Protein AF-A0A257NJB8-F1 (afdb_monomer)

pLDDT: mean 90.09, std 8.08, range [57.34, 98.31]

Solvent-accessible surface area (backbone atoms only — not comparable to full-atom values): 7067 Å² total; per-residue (Å²): 112,50,80,49,77,42,42,21,49,35,38,41,71,54,95,94,37,72,46,70,40,70,57,72,61,91,73,82,69,100,57,71,52,54,29,13,45,36,35,38,36,36,39,39,70,90,52,44,80,39,83,43,80,50,77,47,72,47,58,47,99,85,69,46,74,44,70,39,88,47,99,92,42,78,44,61,59,71,49,74,50,74,51,63,50,70,82,67,86,96,58,69,90,82,60,62,47,75,49,66,46,47,45,69,43,66,57,56,91,67,58,90,92,107

Sequence (114 aa):
MNVTMLLADSAQVADGKLYILGGGWSVCGPQPTPTAVAIKVSVDVHEFDLDHHWELFLEDADGNLVHFDTPEGPQSLEIRGDFTAVQPQGVPAGTSVDVPLAINLGPVPLPPGG

Radius of gyration: 16.62 Å; Cα contacts (8 Å, |Δi|>4): 213; chains: 1; bounding box: 46×30×43 Å

Secondary structure (DSSP, 8-state):
-EEEEEEESEEEEETTEEEEES-------SS---EEEEEEEEE-TTSTT-EEEEEEE-B-TTSPBPEEEETTEEEE-EEEEEEE--PPTTSPTT--EEEEEEEEE----PPTT-

Mean predicted aligned error: 4.82 Å

Nearest PDB structures (foldseek):
  7xqs-assembly1_B  TM=2.295E-01  e=5.222E+00  Felis catus
  3he7-assembly1_B  TM=2.358E-01  e=9.398E+00  Mus musculus
  5t89-assembly1_Y  TM=2.014E-01  e=9.398E+00  Homo sapiens

Foldseek 3Di:
DDKDKWKALFWDDDPNDIDGHRIDDPDDDQFQGKIKIKMKDWAWPVQAPPKDKDKDFDADPVRHFDWDQDPVGTDGDMDIDIDHHHDDPPDDPGHTGIDIDMGIDGRDPDHPPD

Structure (mmCIF, N/CA/C/O backbone):
data_AF-A0A257NJB8-F1
#
_entry.id   AF-A0A257NJB8-F1
#
loop_
_atom_site.group_PDB
_atom_site.id
_atom_site.type_symbol
_atom_site.label_atom_id
_atom_site.label_alt_id
_atom_site.label_comp_id
_atom_site.label_asym_id
_atom_site.label_entity_id
_atom_site.label_seq_id
_atom_site.pdbx_PDB_ins_code
_atom_site.Cartn_x
_atom_site.Cartn_y
_atom_site.Cartn_z
_atom_site.occupancy
_atom_site.B_iso_or_equiv
_atom_site.auth_seq_id
_atom_site.auth_comp_id
_atom_site.auth_asym_id
_atom_site.auth_atom_id
_atom_site.pdbx_PDB_model_num
ATOM 1 N N . MET A 1 1 ? -5.066 -10.300 11.731 1.00 88.81 1 MET A N 1
ATOM 2 C CA . MET A 1 1 ? -4.604 -9.404 10.650 1.00 88.81 1 MET A CA 1
ATOM 3 C C . MET A 1 1 ? -4.917 -9.961 9.270 1.00 88.81 1 MET A C 1
ATOM 5 O O . MET A 1 1 ? -4.721 -11.148 9.019 1.00 88.81 1 MET A O 1
ATOM 9 N N . ASN A 1 2 ? -5.349 -9.101 8.350 1.00 94.81 2 ASN A N 1
ATOM 10 C CA . ASN A 1 2 ? -5.455 -9.409 6.923 1.00 94.81 2 ASN A CA 1
ATOM 11 C C . ASN A 1 2 ? -4.846 -8.271 6.096 1.00 94.81 2 ASN A C 1
ATOM 13 O O . ASN A 1 2 ? -5.070 -7.105 6.407 1.00 94.81 2 ASN A O 1
ATOM 17 N N . VAL A 1 3 ? -4.104 -8.603 5.039 1.00 96.25 3 VAL A N 1
ATOM 18 C CA . VAL A 1 3 ? -3.479 -7.614 4.156 1.00 96.25 3 VAL A CA 1
ATOM 19 C C . VAL A 1 3 ? -4.077 -7.734 2.760 1.00 96.25 3 VAL A C 1
ATOM 21 O O . VAL A 1 3 ? -4.125 -8.818 2.183 1.00 96.25 3 VAL A O 1
ATOM 24 N N . THR A 1 4 ? -4.525 -6.608 2.211 1.00 96.69 4 THR A N 1
ATOM 25 C CA . THR A 1 4 ? -4.899 -6.475 0.800 1.00 96.69 4 THR A CA 1
ATOM 26 C C . THR A 1 4 ? -3.929 -5.518 0.126 1.00 96.69 4 THR A C 1
ATOM 28 O O . THR A 1 4 ? -3.703 -4.417 0.625 1.00 96.69 4 THR A O 1
ATOM 31 N N . MET A 1 5 ? -3.378 -5.923 -1.015 1.00 96.19 5 MET A N 1
ATOM 32 C CA . MET A 1 5 ? -2.432 -5.128 -1.795 1.00 96.19 5 MET A CA 1
ATOM 33 C C . MET A 1 5 ? -2.926 -4.961 -3.225 1.00 96.19 5 MET A C 1
ATOM 35 O O . MET A 1 5 ? -3.555 -5.862 -3.781 1.00 96.19 5 MET A O 1
ATOM 39 N N . LEU A 1 6 ? -2.620 -3.813 -3.823 1.00 96.56 6 LEU A N 1
ATOM 40 C CA . LEU A 1 6 ? -2.934 -3.520 -5.213 1.00 96.56 6 LEU A CA 1
ATOM 41 C C . LEU A 1 6 ? -1.819 -2.687 -5.845 1.00 96.56 6 LEU A C 1
ATOM 43 O O . LEU A 1 6 ? -1.381 -1.689 -5.271 1.00 96.56 6 LEU A O 1
ATOM 47 N N . LEU A 1 7 ? -1.403 -3.078 -7.047 1.00 95.25 7 LEU A N 1
ATOM 48 C CA . LEU A 1 7 ? -0.539 -2.258 -7.890 1.00 95.25 7 LEU A CA 1
ATOM 49 C C . LEU A 1 7 ? -1.329 -1.090 -8.482 1.00 95.25 7 LEU A C 1
ATOM 51 O O . LEU A 1 7 ? -2.490 -1.243 -8.866 1.00 95.25 7 LEU A O 1
ATOM 55 N N . ALA A 1 8 ? -0.700 0.075 -8.545 1.00 95.69 8 ALA A N 1
ATOM 56 C CA . ALA A 1 8 ? -1.288 1.300 -9.065 1.00 95.69 8 ALA A CA 1
ATOM 57 C C . ALA A 1 8 ? -0.235 2.167 -9.757 1.00 95.69 8 ALA A C 1
ATOM 59 O O . ALA A 1 8 ? 0.965 1.933 -9.617 1.00 95.69 8 ALA A O 1
ATOM 60 N N . ASP A 1 9 ? -0.675 3.172 -10.506 1.00 93.31 9 ASP A N 1
ATOM 61 C CA . ASP A 1 9 ? 0.231 4.180 -11.067 1.00 93.31 9 ASP A CA 1
ATOM 62 C C . ASP A 1 9 ? 0.708 5.139 -9.965 1.00 93.31 9 ASP A C 1
ATOM 64 O O . ASP A 1 9 ? 1.854 5.583 -9.953 1.00 93.31 9 ASP A O 1
ATOM 68 N N . SER A 1 10 ? -0.175 5.444 -9.008 1.00 96.06 10 SER A N 1
ATOM 69 C CA . SER A 1 10 ? 0.140 6.203 -7.798 1.00 96.06 10 SER A CA 1
ATOM 70 C C . SER A 1 10 ? -0.858 5.893 -6.680 1.00 96.06 10 SER A C 1
ATOM 72 O O . SER A 1 10 ? -2.009 5.523 -6.933 1.00 96.06 10 SER A O 1
ATOM 74 N N . ALA A 1 11 ? -0.434 6.063 -5.429 1.00 98.12 11 ALA A N 1
ATOM 75 C CA . ALA A 1 11 ? -1.300 5.944 -4.263 1.00 98.12 11 ALA A CA 1
ATOM 76 C C . ALA A 1 11 ? -1.042 7.079 -3.269 1.00 98.12 11 ALA A C 1
ATOM 78 O O . ALA A 1 11 ? 0.075 7.583 -3.152 1.00 98.12 11 ALA A O 1
ATOM 79 N N . GLN A 1 12 ? -2.061 7.468 -2.511 1.00 98.31 12 GLN A N 1
ATOM 80 C CA . GLN A 1 12 ? -1.935 8.499 -1.486 1.00 98.31 12 GLN A CA 1
ATOM 81 C C . GLN A 1 12 ? -2.808 8.170 -0.282 1.00 98.31 12 GLN A C 1
ATOM 83 O O . GLN A 1 12 ? -3.976 7.823 -0.434 1.00 98.31 12 GLN A O 1
ATOM 88 N N . VAL A 1 13 ? -2.263 8.347 0.921 1.00 97.94 13 VAL A N 1
ATOM 89 C CA . VAL A 1 13 ? -3.063 8.378 2.148 1.00 97.94 13 VAL A CA 1
ATOM 90 C C . VAL A 1 13 ? -3.342 9.829 2.515 1.00 97.94 13 VAL A C 1
ATOM 92 O O . VAL A 1 13 ? -2.414 10.613 2.706 1.00 97.94 13 VAL A O 1
ATOM 95 N N . ALA A 1 14 ? -4.619 10.189 2.605 1.00 96.62 14 ALA A N 1
ATOM 96 C CA . ALA A 1 14 ? -5.064 11.498 3.076 1.00 96.62 14 ALA A CA 1
ATOM 97 C C . ALA A 1 14 ? -6.396 11.354 3.818 1.00 96.62 14 ALA A C 1
ATOM 99 O O . ALA A 1 14 ? -7.275 10.611 3.381 1.00 96.62 14 ALA A O 1
ATOM 100 N N . ASP A 1 15 ? -6.534 12.039 4.956 1.00 91.25 15 ASP A N 1
ATOM 101 C CA . ASP A 1 15 ? -7.740 12.021 5.798 1.00 91.25 15 ASP A CA 1
ATOM 102 C C . ASP A 1 15 ? -8.240 10.604 6.146 1.00 91.25 15 ASP A C 1
ATOM 104 O O . ASP A 1 15 ? -9.436 10.314 6.110 1.00 91.25 15 ASP A O 1
ATOM 108 N N . GLY A 1 16 ? -7.306 9.688 6.429 1.00 86.00 16 GLY A N 1
ATOM 109 C CA . GLY A 1 16 ? -7.612 8.292 6.762 1.00 86.00 16 GLY A CA 1
ATOM 110 C C . GLY A 1 16 ? -8.118 7.446 5.588 1.00 86.00 16 GLY A C 1
ATOM 111 O O . GLY A 1 16 ? -8.578 6.327 5.799 1.00 86.00 16 GLY A O 1
ATOM 112 N N . LYS A 1 17 ? -8.046 7.951 4.351 1.00 94.31 17 LYS A N 1
ATOM 113 C CA . LYS A 1 17 ? -8.448 7.230 3.137 1.00 94.31 17 LYS A CA 1
ATOM 114 C C . LYS A 1 17 ? -7.244 6.905 2.270 1.00 94.31 17 LYS A C 1
ATOM 116 O O . LYS A 1 17 ? -6.345 7.728 2.113 1.00 94.31 17 LYS A O 1
ATOM 121 N N . LEU A 1 18 ? -7.283 5.723 1.661 1.00 97.75 18 LEU A N 1
ATOM 122 C CA . LEU A 1 18 ? -6.344 5.306 0.629 1.00 97.75 18 LEU A CA 1
ATOM 123 C C . LEU A 1 18 ? -6.907 5.668 -0.748 1.00 97.75 18 LEU A C 1
ATOM 125 O O . LEU A 1 18 ? -7.853 5.044 -1.228 1.00 97.75 18 LEU A O 1
ATOM 129 N N . TYR A 1 19 ? -6.332 6.688 -1.373 1.00 98.06 19 TYR A N 1
ATOM 130 C CA . TYR A 1 19 ? -6.583 7.049 -2.762 1.00 98.06 19 TYR A CA 1
ATOM 131 C C . TYR A 1 19 ? -5.677 6.211 -3.661 1.00 98.06 19 TYR A C 1
ATOM 133 O O . TYR A 1 19 ? -4.466 6.165 -3.454 1.00 98.06 19 TYR A O 1
ATOM 141 N N . ILE A 1 20 ? -6.271 5.560 -4.660 1.00 97.88 20 ILE A N 1
ATOM 142 C CA . ILE A 1 20 ? -5.575 4.690 -5.610 1.00 97.88 20 ILE A CA 1
ATOM 143 C C . ILE A 1 20 ? -5.835 5.229 -7.014 1.00 97.88 20 ILE A C 1
ATOM 145 O O . ILE A 1 20 ? -6.986 5.295 -7.451 1.00 97.88 20 ILE A O 1
ATOM 149 N N . LEU A 1 21 ? -4.777 5.628 -7.714 1.00 96.56 21 LEU A N 1
ATOM 150 C CA . LEU A 1 21 ? -4.837 6.202 -9.054 1.00 96.56 21 LEU A CA 1
ATOM 151 C C . LEU A 1 21 ? -4.262 5.194 -10.050 1.00 96.56 21 LEU A C 1
ATOM 153 O O . LEU A 1 21 ? -3.131 4.745 -9.888 1.00 96.56 21 LEU A O 1
ATOM 157 N N . GLY A 1 22 ? -5.055 4.816 -11.056 1.00 94.31 22 GLY A N 1
ATOM 158 C CA . GLY A 1 22 ? -4.642 3.802 -12.035 1.00 94.31 22 GLY A CA 1
ATOM 159 C C . GLY A 1 22 ? -4.427 2.414 -11.418 1.00 94.31 22 GLY A C 1
ATOM 160 O O . GLY A 1 22 ? -3.500 1.710 -11.787 1.00 94.31 22 GLY A O 1
ATOM 161 N N . GLY A 1 23 ? -5.232 2.035 -10.421 1.00 94.31 23 GLY A N 1
ATOM 162 C CA . GLY A 1 23 ? -5.092 0.755 -9.721 1.00 94.31 23 GLY A CA 1
ATOM 163 C C . GLY A 1 23 ? -5.507 -0.466 -10.547 1.00 94.31 23 GLY A C 1
ATOM 164 O O . GLY A 1 23 ? -6.416 -0.391 -11.373 1.00 94.31 23 GLY A O 1
ATOM 165 N N . GLY A 1 24 ? -4.903 -1.614 -10.243 1.00 91.06 24 GLY A N 1
ATOM 166 C CA . GLY A 1 24 ? -5.319 -2.926 -10.746 1.00 91.06 24 GLY A CA 1
ATOM 167 C C . GLY A 1 24 ? -4.708 -3.335 -12.079 1.00 91.06 24 GLY A C 1
ATOM 168 O O . GLY A 1 24 ? -5.234 -4.234 -12.734 1.00 91.06 24 GLY A O 1
ATOM 169 N N . TRP A 1 25 ? -3.607 -2.707 -12.485 1.00 90.81 25 TRP A N 1
ATOM 170 C CA . TRP A 1 25 ? -2.831 -3.210 -13.609 1.00 90.81 25 TRP A CA 1
ATOM 171 C C . TRP A 1 25 ? -2.034 -4.457 -13.207 1.00 90.81 25 TRP A C 1
ATOM 173 O O . TRP A 1 25 ? -1.642 -4.644 -12.057 1.00 90.81 25 TRP A O 1
ATOM 183 N N . SER A 1 26 ? -1.799 -5.318 -14.193 1.00 85.06 26 SER A N 1
ATOM 184 C CA . SER A 1 26 ? -1.001 -6.544 -14.068 1.00 85.06 26 SER A CA 1
ATOM 185 C C . SER A 1 26 ? 0.066 -6.655 -15.160 1.00 85.06 26 SER A C 1
ATOM 187 O O . SER A 1 26 ? 0.711 -7.688 -15.299 1.00 85.06 26 SER A O 1
ATOM 189 N N . VAL A 1 27 ? 0.199 -5.614 -15.986 1.00 80.69 27 VAL A N 1
ATOM 190 C CA . VAL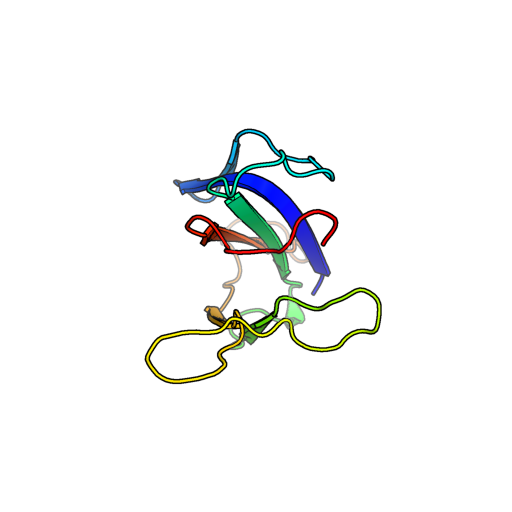 A 1 27 ? 1.143 -5.528 -17.099 1.00 80.69 27 VAL A CA 1
ATOM 191 C C . VAL A 1 27 ? 1.757 -4.135 -17.077 1.00 80.69 27 VAL A C 1
ATOM 193 O O . VAL A 1 27 ? 1.023 -3.147 -17.049 1.00 80.69 27 VAL A O 1
ATOM 196 N N . CYS A 1 28 ? 3.085 -4.054 -17.105 1.00 77.00 28 CYS A N 1
ATOM 197 C CA . CYS A 1 28 ? 3.810 -2.799 -17.253 1.00 77.00 28 CYS A CA 1
ATOM 198 C C . CYS A 1 28 ? 4.118 -2.519 -18.734 1.00 77.00 28 CYS A C 1
ATOM 200 O O . CYS A 1 28 ? 4.243 -3.427 -19.560 1.00 77.00 28 CYS A O 1
ATOM 202 N N . GLY A 1 29 ? 4.202 -1.235 -19.087 1.00 73.00 29 GLY A N 1
ATOM 203 C CA . GLY A 1 29 ? 4.624 -0.817 -20.420 1.00 73.00 29 GLY A CA 1
ATOM 204 C C . GLY A 1 29 ? 6.111 -1.105 -20.675 1.00 73.00 29 GLY A C 1
ATOM 205 O O . GLY A 1 29 ? 6.862 -1.394 -19.750 1.00 73.00 29 GLY A O 1
ATOM 206 N N . PRO A 1 30 ? 6.587 -0.964 -21.925 1.00 72.25 30 PRO A N 1
ATOM 207 C CA . PRO A 1 30 ? 7.975 -1.260 -22.297 1.00 72.25 30 PRO A CA 1
ATOM 208 C C . PRO A 1 30 ? 9.009 -0.283 -21.714 1.00 72.25 30 PRO A C 1
ATOM 210 O O . PRO A 1 30 ? 10.198 -0.422 -21.990 1.00 72.25 30 PRO A O 1
ATOM 213 N N . GLN A 1 31 ? 8.577 0.754 -20.998 1.00 76.19 31 GLN A N 1
ATOM 214 C CA . GLN A 1 31 ? 9.440 1.754 -20.376 1.00 76.19 31 GLN A CA 1
ATOM 215 C C . GLN A 1 31 ? 9.194 1.758 -18.867 1.00 76.19 31 GLN A C 1
ATOM 217 O O . GLN A 1 31 ? 8.031 1.663 -18.471 1.00 76.19 31 GLN A O 1
ATOM 222 N N . PRO A 1 32 ? 10.240 1.923 -18.037 1.00 74.62 32 PRO A N 1
ATOM 223 C CA . PRO A 1 32 ? 10.073 2.106 -16.603 1.00 74.62 32 PRO A CA 1
ATOM 224 C C . PRO A 1 32 ? 9.159 3.301 -16.317 1.00 74.62 32 PRO A C 1
ATOM 226 O O . PRO A 1 32 ? 9.482 4.443 -16.652 1.00 74.62 32 PRO A O 1
ATOM 229 N N . THR A 1 33 ? 8.013 3.040 -15.700 1.00 81.12 33 THR A N 1
ATOM 230 C CA . THR A 1 33 ? 7.087 4.072 -15.230 1.00 81.12 33 THR A CA 1
ATOM 231 C C . THR A 1 33 ? 7.104 4.128 -13.708 1.00 81.12 33 THR A C 1
ATOM 233 O O . THR A 1 33 ? 7.363 3.109 -13.065 1.00 81.12 33 THR A O 1
ATOM 236 N N . PRO A 1 34 ? 6.830 5.297 -13.103 1.00 86.75 34 PRO A N 1
ATOM 237 C CA . PRO A 1 34 ? 6.473 5.357 -11.694 1.00 86.75 34 PRO A CA 1
ATOM 238 C C . PRO A 1 34 ? 5.324 4.393 -11.399 1.00 86.75 34 PRO A C 1
ATOM 240 O O . PRO A 1 34 ? 4.432 4.209 -12.231 1.00 86.75 34 PRO A O 1
ATOM 243 N N . THR A 1 35 ? 5.376 3.771 -10.231 1.00 92.31 35 THR A N 1
ATOM 244 C CA . THR A 1 35 ? 4.362 2.819 -9.777 1.00 92.31 35 THR A CA 1
ATOM 245 C C . THR A 1 35 ? 4.114 3.008 -8.293 1.00 92.31 35 THR A C 1
ATOM 247 O O . THR A 1 35 ? 4.899 3.643 -7.585 1.00 92.31 35 THR A O 1
ATOM 250 N N . ALA A 1 36 ? 3.020 2.452 -7.797 1.00 95.62 36 ALA A N 1
ATOM 251 C CA . ALA A 1 36 ? 2.733 2.419 -6.382 1.00 95.62 36 ALA A CA 1
ATOM 252 C C . ALA A 1 36 ? 2.171 1.073 -5.946 1.00 95.62 36 ALA A C 1
ATOM 254 O O . ALA A 1 36 ? 1.497 0.373 -6.704 1.00 95.62 36 ALA A O 1
ATOM 255 N N . VAL A 1 37 ? 2.408 0.760 -4.678 1.00 96.62 37 VAL A N 1
ATOM 256 C CA . VAL A 1 37 ? 1.749 -0.326 -3.966 1.00 96.62 37 VAL A CA 1
ATOM 257 C C . VAL A 1 37 ? 0.798 0.304 -2.957 1.00 96.62 37 VAL A C 1
ATOM 259 O O . VAL A 1 37 ? 1.212 0.961 -1.997 1.00 96.62 37 VAL A O 1
ATOM 262 N N . ALA A 1 38 ? -0.495 0.132 -3.206 1.00 98.00 38 ALA A N 1
ATOM 263 C CA . ALA A 1 38 ? -1.554 0.506 -2.287 1.00 98.00 38 ALA A CA 1
ATOM 264 C C . ALA A 1 38 ? -1.822 -0.680 -1.356 1.00 98.00 38 ALA A C 1
ATOM 266 O O . ALA A 1 38 ? -2.177 -1.763 -1.823 1.00 98.00 38 ALA A O 1
ATOM 267 N N . ILE A 1 39 ? -1.646 -0.485 -0.050 1.00 97.69 39 ILE A N 1
ATOM 268 C CA . ILE A 1 39 ? -1.766 -1.549 0.949 1.00 97.69 39 ILE A CA 1
ATOM 269 C C . ILE A 1 39 ? -2.839 -1.157 1.955 1.00 97.69 39 ILE A C 1
ATOM 271 O O . ILE A 1 39 ? -2.870 -0.031 2.453 1.00 97.69 39 ILE A O 1
ATOM 275 N N . LYS A 1 40 ? -3.713 -2.103 2.275 1.00 97.12 40 LYS A N 1
ATOM 276 C CA . LYS A 1 40 ? -4.683 -1.980 3.356 1.00 97.12 40 LYS A CA 1
ATOM 277 C C . LYS A 1 40 ? -4.471 -3.124 4.332 1.00 97.12 40 LYS A C 1
ATOM 279 O O . LYS A 1 40 ? -4.674 -4.284 3.970 1.00 97.12 40 LYS A O 1
ATOM 284 N N . VAL A 1 41 ? -4.076 -2.789 5.552 1.00 96.69 41 VAL A N 1
ATOM 285 C CA . VAL A 1 41 ? -3.896 -3.757 6.634 1.00 96.69 41 VAL A CA 1
ATOM 286 C C . VAL A 1 41 ? -5.113 -3.690 7.548 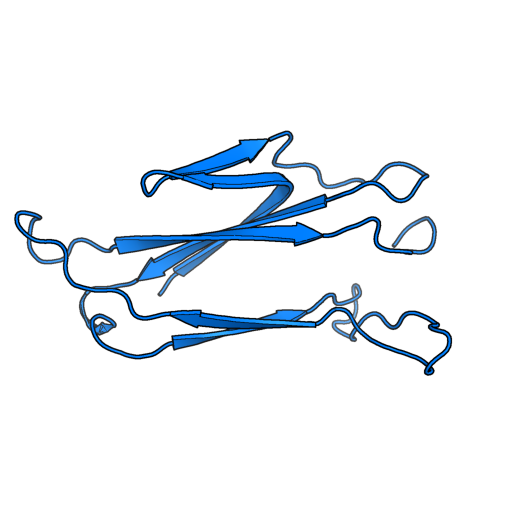1.00 96.69 41 VAL A C 1
ATOM 288 O O . VAL A 1 41 ? -5.312 -2.697 8.238 1.00 96.69 41 VAL A O 1
ATOM 291 N N . SER A 1 42 ? -5.943 -4.729 7.546 1.00 95.50 42 SER A N 1
ATOM 292 C CA . SER A 1 42 ? -7.048 -4.881 8.494 1.00 95.50 42 SER A CA 1
ATOM 293 C C . SER A 1 42 ? -6.508 -5.478 9.788 1.00 95.50 42 SER A C 1
ATOM 295 O O . SER A 1 42 ? -6.079 -6.637 9.814 1.00 95.50 42 SER A O 1
ATOM 297 N N . VAL A 1 43 ? -6.550 -4.685 10.852 1.00 95.50 43 VAL A N 1
ATOM 298 C CA . VAL A 1 43 ? -6.070 -5.037 12.188 1.00 95.50 43 VAL A CA 1
ATOM 299 C C . VAL A 1 43 ? -7.249 -5.448 13.054 1.00 95.50 43 VAL A C 1
ATOM 301 O O . VAL A 1 43 ? -8.225 -4.703 13.195 1.00 95.50 43 VAL A O 1
ATOM 304 N N . ASP A 1 44 ? -7.166 -6.649 13.617 1.00 93.81 44 ASP A N 1
ATOM 305 C CA . ASP A 1 44 ? -8.223 -7.201 14.454 1.00 93.81 44 ASP A CA 1
ATOM 306 C C . ASP A 1 44 ? -8.121 -6.676 15.891 1.00 93.81 44 ASP A C 1
ATOM 308 O O . ASP A 1 44 ? -7.060 -6.274 16.360 1.00 93.81 44 ASP A O 1
ATOM 312 N N . VAL A 1 45 ? -9.228 -6.734 16.636 1.00 91.50 45 VAL A N 1
ATOM 313 C CA . VAL A 1 45 ? -9.328 -6.131 17.980 1.00 91.50 45 VAL A CA 1
ATOM 314 C C . VAL A 1 45 ? -8.299 -6.613 19.007 1.00 91.50 45 VAL A C 1
ATOM 316 O O . VAL A 1 45 ? -8.047 -5.917 19.982 1.00 91.50 45 VAL A O 1
ATOM 319 N N . HIS A 1 46 ? -7.727 -7.804 18.820 1.00 92.56 46 HIS A N 1
ATOM 320 C CA . HIS A 1 46 ? -6.719 -8.380 19.716 1.00 92.56 46 HIS A CA 1
ATOM 321 C C . HIS A 1 46 ? -5.289 -7.918 19.394 1.00 92.56 46 HIS A C 1
ATOM 323 O O . HIS A 1 46 ? -4.367 -8.257 20.128 1.00 92.56 46 HIS A O 1
ATOM 329 N N . GLU A 1 47 ? -5.113 -7.170 18.304 1.00 94.44 47 GLU A N 1
ATOM 330 C CA . GLU A 1 47 ? -3.826 -6.664 17.819 1.00 94.44 47 GLU A CA 1
ATOM 331 C C . GLU A 1 47 ? -3.664 -5.152 18.039 1.00 94.44 47 GLU A C 1
ATOM 333 O O . GLU A 1 47 ? -2.655 -4.577 17.627 1.00 94.44 47 GLU A O 1
ATOM 338 N N . PHE A 1 48 ? -4.651 -4.503 18.668 1.00 94.31 48 PHE A N 1
ATOM 339 C CA . PHE A 1 48 ? -4.566 -3.093 19.038 1.00 94.31 48 PHE A CA 1
ATOM 340 C C . PHE A 1 48 ? -3.514 -2.854 20.119 1.00 94.31 48 PHE A C 1
ATOM 342 O O . PHE A 1 48 ? -3.286 -3.702 20.981 1.00 94.31 48 PHE A O 1
ATOM 349 N N . ASP A 1 49 ? -2.891 -1.677 20.053 1.00 94.31 49 ASP A N 1
ATOM 350 C CA . ASP A 1 49 ? -1.822 -1.218 20.949 1.00 94.31 49 ASP A CA 1
ATOM 351 C C . ASP A 1 49 ? -0.563 -2.112 20.950 1.00 94.31 49 ASP A C 1
ATOM 353 O O . ASP A 1 49 ? 0.296 -1.987 21.824 1.00 94.31 49 ASP A O 1
ATOM 357 N N . LEU A 1 50 ? -0.438 -2.997 19.955 1.00 96.38 50 LEU A N 1
ATOM 358 C CA . LEU A 1 50 ? 0.776 -3.751 19.662 1.00 96.38 50 LEU A CA 1
ATOM 359 C C . LEU A 1 50 ? 1.531 -3.092 18.507 1.00 96.38 50 LEU A C 1
ATOM 361 O O . LEU A 1 50 ? 0.922 -2.676 17.518 1.00 96.38 50 LEU A O 1
ATOM 365 N N . ASP A 1 51 ? 2.854 -3.039 18.628 1.00 97.19 51 ASP A N 1
ATOM 366 C CA . ASP A 1 51 ? 3.731 -2.587 17.552 1.00 97.19 51 ASP A CA 1
ATOM 367 C C . ASP A 1 51 ? 3.880 -3.696 16.507 1.00 97.19 51 ASP A C 1
ATOM 369 O O . ASP A 1 51 ? 4.224 -4.837 16.832 1.00 97.19 51 ASP A O 1
ATOM 373 N N . HIS A 1 52 ? 3.641 -3.350 15.245 1.00 96.81 52 HIS A N 1
ATOM 374 C CA . HIS A 1 52 ? 3.763 -4.253 14.106 1.00 96.81 52 HIS A CA 1
ATOM 375 C C . HIS A 1 52 ? 4.862 -3.770 13.175 1.00 96.81 52 HIS A C 1
ATOM 377 O O . HIS A 1 52 ? 4.790 -2.656 12.658 1.00 96.81 52 HIS A O 1
ATOM 383 N N . HIS A 1 53 ? 5.837 -4.640 12.924 1.00 96.81 53 HIS A N 1
ATOM 384 C CA . HIS A 1 53 ? 6.859 -4.438 11.906 1.00 96.81 53 HIS A CA 1
ATOM 385 C C . HIS A 1 53 ? 6.415 -5.068 10.586 1.00 96.81 53 HIS A C 1
ATOM 387 O O . HIS A 1 53 ? 5.883 -6.182 10.580 1.00 96.81 53 HIS A O 1
ATOM 393 N N . TRP A 1 54 ? 6.657 -4.392 9.467 1.00 95.69 54 TRP A N 1
ATOM 394 C CA . TRP A 1 54 ? 6.423 -4.945 8.139 1.00 95.69 54 TRP A CA 1
ATOM 395 C C . TRP A 1 54 ? 7.588 -4.665 7.200 1.00 95.69 54 TRP A C 1
ATOM 397 O O . TRP A 1 54 ? 8.259 -3.635 7.282 1.00 95.69 54 TRP A O 1
ATOM 407 N N . GLU A 1 55 ? 7.770 -5.590 6.266 1.00 96.00 55 GLU A N 1
ATOM 408 C CA . GLU A 1 55 ? 8.773 -5.530 5.214 1.00 96.00 55 GLU A CA 1
ATOM 409 C C . GLU A 1 55 ? 8.090 -5.853 3.876 1.00 96.00 55 GLU A C 1
ATOM 411 O O . GLU A 1 55 ? 7.187 -6.690 3.804 1.00 96.00 55 GLU A O 1
ATOM 416 N N . LEU A 1 56 ? 8.489 -5.152 2.821 1.00 95.19 56 LEU A N 1
ATOM 417 C CA . LEU A 1 56 ? 8.028 -5.329 1.452 1.00 95.19 56 LEU A CA 1
ATOM 418 C C . LEU A 1 56 ? 9.247 -5.527 0.562 1.00 95.19 56 LEU A C 1
ATOM 420 O O . LEU A 1 56 ? 10.130 -4.668 0.501 1.00 95.19 56 LEU A O 1
ATOM 424 N N . PHE A 1 57 ? 9.231 -6.636 -0.162 1.00 94.56 57 PHE A N 1
ATOM 425 C CA . PHE A 1 57 ? 10.276 -7.045 -1.082 1.00 94.56 57 PHE A CA 1
ATOM 426 C C . PHE A 1 57 ? 9.724 -7.152 -2.497 1.00 94.56 57 PHE A C 1
ATOM 428 O O . PHE A 1 57 ? 8.542 -7.447 -2.692 1.00 94.56 57 PHE A O 1
ATOM 435 N N . LEU A 1 58 ? 10.591 -6.930 -3.484 1.00 91.06 58 LEU A N 1
ATOM 436 C CA . LE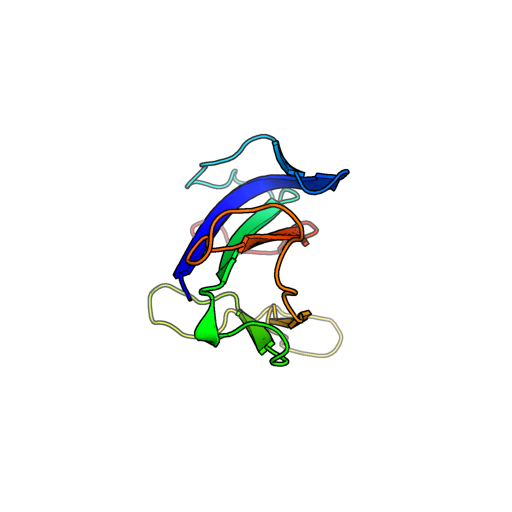U A 1 58 ? 10.318 -7.348 -4.853 1.00 91.06 58 LEU A CA 1
ATOM 437 C C . LEU A 1 58 ? 10.963 -8.709 -5.108 1.00 91.06 58 LEU A C 1
ATOM 439 O O . LEU A 1 58 ? 12.187 -8.836 -5.042 1.00 91.06 58 LEU A O 1
ATOM 443 N N . GLU A 1 59 ? 10.130 -9.689 -5.437 1.00 92.62 59 GLU A N 1
ATOM 444 C CA . GLU A 1 59 ? 10.535 -11.063 -5.720 1.00 92.62 59 GLU A CA 1
ATOM 445 C C . GLU A 1 59 ? 10.220 -11.444 -7.170 1.00 92.62 59 GLU A C 1
ATOM 447 O O . GLU A 1 59 ? 9.266 -10.936 -7.770 1.00 92.62 59 GLU A O 1
ATOM 452 N N . ASP A 1 60 ? 11.034 -12.335 -7.732 1.00 88.69 60 ASP A N 1
ATOM 453 C CA . ASP A 1 60 ? 10.768 -12.987 -9.010 1.00 88.69 60 ASP A CA 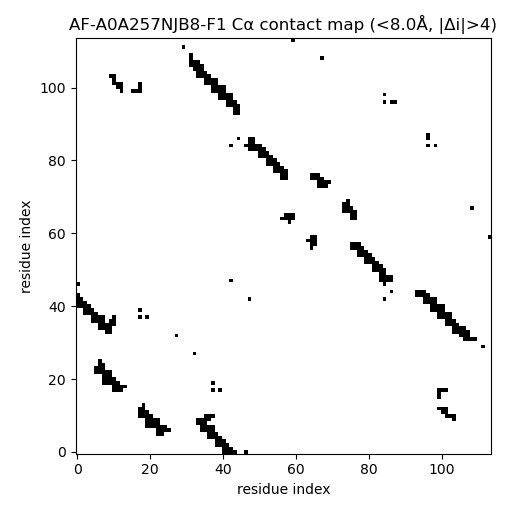1
ATOM 454 C C . ASP A 1 60 ? 9.746 -14.135 -8.868 1.00 88.69 60 ASP A C 1
ATOM 456 O O . ASP A 1 60 ? 9.224 -14.424 -7.789 1.00 88.69 60 ASP A O 1
ATOM 460 N N . ALA A 1 61 ? 9.437 -14.805 -9.980 1.00 88.62 61 ALA A N 1
ATOM 461 C CA . ALA A 1 61 ? 8.470 -15.906 -10.000 1.00 88.62 61 ALA A CA 1
ATOM 462 C C . ALA A 1 61 ? 8.904 -17.139 -9.181 1.00 88.62 61 ALA A C 1
ATOM 464 O O . ALA A 1 61 ? 8.059 -17.980 -8.865 1.00 88.62 61 ALA A O 1
ATOM 465 N N . ASP A 1 62 ? 10.189 -17.243 -8.842 1.00 92.12 62 ASP A N 1
ATOM 466 C CA . ASP A 1 62 ? 10.767 -18.326 -8.049 1.00 92.12 62 ASP A CA 1
ATOM 467 C C . ASP A 1 62 ? 10.912 -17.939 -6.560 1.00 92.12 62 ASP A C 1
ATOM 469 O O . ASP A 1 62 ? 11.355 -18.759 -5.752 1.00 92.12 62 ASP A O 1
ATOM 473 N N . GLY A 1 63 ? 10.505 -16.721 -6.178 1.00 92.44 63 GLY A N 1
ATOM 474 C CA . GLY A 1 63 ? 10.580 -16.204 -4.810 1.00 92.44 63 GLY A CA 1
ATOM 475 C C . GLY A 1 63 ? 11.960 -15.670 -4.419 1.00 92.44 63 GLY A C 1
ATOM 476 O O . GLY A 1 63 ? 12.239 -15.515 -3.230 1.00 92.44 63 GLY A O 1
ATOM 477 N N . ASN A 1 64 ? 12.851 -15.410 -5.381 1.00 92.69 64 ASN A N 1
ATOM 478 C CA . ASN A 1 64 ? 14.135 -14.770 -5.094 1.00 92.69 64 ASN A CA 1
ATOM 479 C C . ASN A 1 64 ? 14.000 -13.252 -5.164 1.00 92.69 64 ASN A C 1
ATOM 481 O O . ASN A 1 64 ? 13.267 -12.723 -5.997 1.00 92.69 64 ASN A O 1
ATOM 485 N N . LEU A 1 65 ? 14.769 -12.539 -4.338 1.00 92.69 65 LEU A N 1
ATOM 486 C CA . LEU A 1 65 ? 14.834 -11.083 -4.413 1.00 92.69 65 LEU A CA 1
ATOM 487 C C . LEU A 1 65 ? 15.359 -10.634 -5.778 1.00 92.69 65 LEU A C 1
ATOM 489 O O . LEU A 1 65 ? 16.412 -11.080 -6.239 1.00 92.69 65 LEU A O 1
ATOM 493 N N . VAL A 1 66 ? 14.654 -9.688 -6.391 1.00 90.00 66 V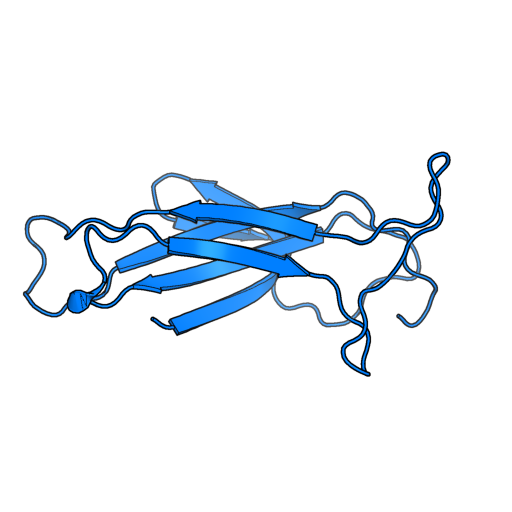AL A N 1
ATOM 494 C CA . VAL A 1 66 ? 15.133 -9.028 -7.604 1.00 90.00 66 VAL A CA 1
ATOM 495 C C . VAL A 1 66 ? 16.281 -8.094 -7.231 1.00 90.00 66 VAL A C 1
ATOM 497 O O . VAL A 1 66 ? 16.137 -7.215 -6.377 1.00 90.00 66 VAL A O 1
ATOM 500 N N . HIS A 1 67 ? 17.419 -8.279 -7.898 1.00 89.62 67 HIS A N 1
ATOM 501 C CA . HIS A 1 67 ? 18.607 -7.452 -7.731 1.00 89.62 67 HIS A CA 1
ATOM 502 C C . HIS A 1 67 ? 18.792 -6.500 -8.916 1.00 89.62 67 HIS A C 1
ATOM 504 O O . HIS A 1 67 ? 18.622 -6.875 -10.074 1.00 89.62 67 HIS A O 1
ATOM 510 N N . PHE A 1 68 ? 19.194 -5.272 -8.610 1.00 84.50 68 PHE A N 1
ATOM 511 C CA . PHE A 1 68 ? 19.505 -4.209 -9.552 1.00 84.50 68 PHE A CA 1
A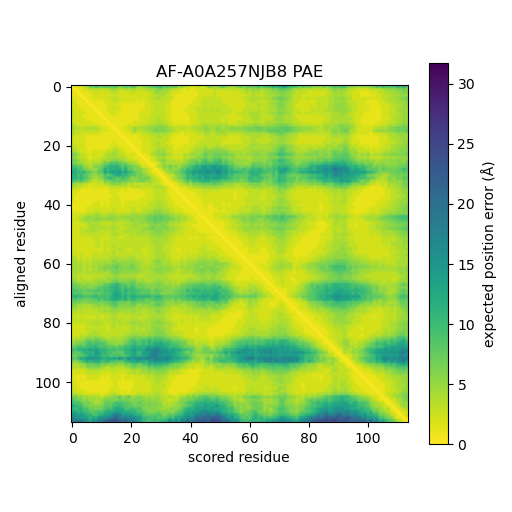TOM 512 C C . PHE A 1 68 ? 20.984 -3.872 -9.461 1.00 84.50 68 PHE A C 1
ATOM 514 O O . PHE A 1 68 ? 21.518 -3.711 -8.362 1.00 84.50 68 PHE A O 1
ATOM 521 N N . ASP A 1 69 ? 21.628 -3.692 -10.608 1.00 85.19 69 ASP A N 1
ATOM 522 C CA . ASP A 1 69 ? 22.980 -3.155 -10.650 1.00 85.19 69 ASP A CA 1
ATOM 523 C C . ASP A 1 69 ? 22.947 -1.658 -10.331 1.00 85.19 69 ASP A C 1
ATOM 525 O O . ASP A 1 69 ? 22.399 -0.853 -11.091 1.00 85.19 69 ASP A O 1
ATOM 529 N N . THR A 1 70 ? 23.553 -1.270 -9.211 1.00 83.44 70 THR A N 1
ATOM 530 C CA . THR A 1 70 ? 23.764 0.137 -8.856 1.00 83.44 70 THR A CA 1
ATOM 531 C C . THR A 1 70 ? 25.261 0.451 -8.811 1.00 83.44 70 THR A C 1
ATOM 533 O O . THR A 1 70 ? 26.091 -0.463 -8.758 1.00 83.44 70 THR A O 1
ATOM 536 N N . PRO A 1 71 ? 25.662 1.737 -8.839 1.00 86.94 71 PRO A N 1
ATOM 537 C CA . PRO A 1 71 ? 27.069 2.116 -8.701 1.00 86.94 71 PRO A CA 1
ATOM 538 C C . PRO A 1 71 ? 27.740 1.594 -7.419 1.00 86.94 71 PRO A C 1
ATOM 540 O O . PRO A 1 71 ? 28.963 1.475 -7.380 1.00 86.94 71 PRO A O 1
ATOM 543 N N . GLU A 1 72 ? 26.959 1.276 -6.383 1.00 88.50 72 GLU A N 1
ATOM 544 C CA . GLU A 1 72 ? 27.434 0.724 -5.109 1.00 88.50 72 GLU A CA 1
ATOM 545 C C . GLU A 1 72 ? 27.461 -0.817 -5.083 1.00 88.50 72 GLU A C 1
ATOM 547 O O . GLU A 1 72 ? 27.930 -1.407 -4.108 1.00 88.50 72 GLU A O 1
ATOM 552 N N . GLY A 1 73 ? 27.010 -1.470 -6.157 1.00 88.75 73 GLY A N 1
ATOM 553 C CA . GLY A 1 73 ? 26.896 -2.920 -6.292 1.00 88.75 73 GLY A CA 1
ATOM 554 C C . GLY A 1 73 ? 25.441 -3.391 -6.422 1.00 88.75 73 GLY A C 1
ATOM 555 O O . GLY A 1 73 ? 24.524 -2.574 -6.461 1.00 88.75 73 GLY A O 1
ATOM 556 N N . PRO A 1 74 ? 25.204 -4.710 -6.512 1.00 89.00 74 PRO A N 1
ATOM 557 C CA . PRO A 1 74 ? 23.852 -5.252 -6.594 1.00 89.00 74 PRO A CA 1
ATOM 558 C C . PRO A 1 74 ? 23.021 -4.914 -5.346 1.00 89.00 74 PRO A C 1
ATOM 560 O O . PRO A 1 74 ? 23.432 -5.219 -4.225 1.00 89.00 74 PRO A O 1
ATOM 563 N N . GLN A 1 75 ? 21.842 -4.319 -5.530 1.00 89.69 75 GLN A N 1
ATOM 564 C CA . GLN A 1 75 ? 20.892 -3.981 -4.458 1.00 89.69 75 GLN A CA 1
ATOM 565 C C . GLN A 1 75 ? 19.498 -4.522 -4.772 1.00 89.69 75 GLN A C 1
ATOM 567 O O . GLN A 1 75 ? 19.144 -4.657 -5.934 1.00 89.69 75 GLN A O 1
ATOM 572 N N . SER A 1 76 ? 18.693 -4.827 -3.756 1.00 91.38 76 SER A N 1
ATOM 573 C CA . SER A 1 76 ? 17.290 -5.239 -3.913 1.00 91.38 76 SER A CA 1
ATOM 574 C C . SER A 1 76 ? 16.333 -4.126 -3.494 1.00 91.38 76 SER A C 1
ATOM 576 O O . SER A 1 76 ? 16.689 -3.263 -2.688 1.00 91.38 76 SER A O 1
ATOM 578 N N . LEU A 1 77 ? 15.101 -4.153 -4.012 1.00 90.38 77 LEU A N 1
ATOM 579 C CA . LEU A 1 77 ? 14.049 -3.267 -3.520 1.00 90.38 77 LEU A CA 1
ATOM 580 C C . LEU A 1 77 ? 13.509 -3.822 -2.204 1.00 90.38 77 LEU A C 1
ATOM 582 O O . LEU A 1 77 ? 12.870 -4.872 -2.181 1.00 90.38 77 LEU A O 1
ATOM 586 N N . GLU A 1 78 ? 13.761 -3.083 -1.133 1.00 93.19 78 GLU A N 1
ATOM 587 C CA . GLU A 1 78 ? 13.298 -3.401 0.207 1.00 93.19 78 GLU A CA 1
ATOM 588 C C . GLU A 1 78 ? 12.743 -2.143 0.873 1.00 93.19 78 GLU A C 1
ATOM 590 O O . GLU A 1 78 ? 13.392 -1.094 0.906 1.00 93.19 78 GLU A O 1
ATOM 595 N N . ILE A 1 79 ? 11.530 -2.247 1.406 1.00 94.88 79 ILE A N 1
ATOM 596 C CA . ILE A 1 79 ? 10.858 -1.162 2.117 1.00 94.88 79 ILE A CA 1
ATOM 597 C C . ILE A 1 79 ? 10.337 -1.726 3.423 1.00 94.88 79 ILE A C 1
ATOM 599 O O . ILE A 1 79 ? 9.700 -2.772 3.433 1.00 94.88 79 ILE A O 1
ATOM 603 N N . ARG A 1 80 ? 10.602 -1.028 4.522 1.00 96.44 80 ARG A N 1
ATOM 604 C CA . ARG A 1 80 ? 10.187 -1.457 5.854 1.00 96.44 80 ARG A CA 1
ATOM 605 C C . ARG A 1 80 ? 9.491 -0.330 6.584 1.00 96.44 80 ARG A C 1
ATOM 607 O O . ARG A 1 80 ? 9.726 0.847 6.295 1.00 96.44 80 ARG A O 1
ATOM 614 N N . GLY A 1 81 ? 8.678 -0.691 7.558 1.00 95.62 81 GLY A N 1
ATOM 615 C CA . GLY A 1 81 ? 8.069 0.272 8.450 1.00 95.62 81 GLY A CA 1
ATOM 616 C C . GLY A 1 81 ? 7.447 -0.388 9.660 1.00 95.62 81 GLY A C 1
ATOM 617 O O . GLY A 1 81 ? 7.361 -1.609 9.763 1.00 95.62 81 GLY A O 1
ATOM 618 N N . ASP A 1 82 ? 6.977 0.464 10.555 1.00 96.94 82 ASP A N 1
ATOM 619 C CA . ASP A 1 82 ? 6.317 0.059 11.781 1.00 96.94 82 ASP A CA 1
ATOM 620 C C . ASP A 1 82 ? 4.985 0.797 11.889 1.00 96.94 82 ASP A C 1
ATOM 622 O O . ASP A 1 82 ? 4.861 1.951 11.459 1.00 96.94 82 ASP A O 1
ATOM 626 N N . PHE A 1 83 ? 3.973 0.144 12.449 1.00 95.56 83 PHE A N 1
ATOM 627 C CA . PHE A 1 83 ? 2.721 0.802 12.801 1.00 95.56 83 PHE A CA 1
ATOM 628 C C . PHE A 1 83 ? 2.107 0.198 14.063 1.00 95.56 83 PHE A C 1
ATOM 630 O O . PHE A 1 83 ? 2.309 -0.970 14.383 1.00 95.56 83 PHE A O 1
ATOM 637 N N . THR A 1 84 ? 1.277 0.997 14.726 1.00 96.12 84 THR A N 1
ATOM 638 C CA . THR A 1 84 ? 0.478 0.593 15.886 1.00 96.12 84 THR A CA 1
ATOM 639 C C . THR A 1 84 ? -0.947 1.052 15.620 1.00 96.12 84 THR A C 1
ATOM 641 O O . THR A 1 84 ? -1.192 2.242 15.400 1.00 96.12 84 THR A O 1
ATOM 644 N N . ALA A 1 85 ? -1.899 0.121 15.586 1.00 94.00 85 ALA A N 1
ATOM 645 C CA . ALA A 1 85 ? -3.308 0.466 15.434 1.00 94.00 85 ALA A CA 1
ATOM 646 C C . ALA A 1 85 ? -3.948 0.660 16.807 1.00 94.00 85 ALA A C 1
ATOM 648 O O . ALA A 1 85 ? -3.736 -0.137 17.718 1.00 94.00 85 ALA A O 1
ATOM 649 N N . VAL A 1 86 ? -4.764 1.702 16.933 1.00 91.19 86 VAL A N 1
ATOM 650 C CA . VAL A 1 86 ? -5.470 2.025 18.175 1.00 91.19 86 VAL A CA 1
ATOM 651 C C . VAL A 1 86 ? -6.951 1.718 18.039 1.00 91.19 86 VAL A C 1
ATOM 653 O O . VAL A 1 86 ? -7.545 1.897 16.970 1.00 91.19 86 VAL A O 1
ATOM 656 N N . GLN A 1 87 ? -7.568 1.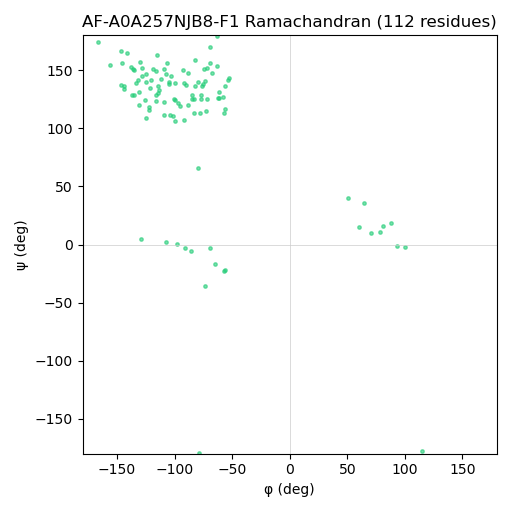304 19.143 1.00 87.25 87 GLN A N 1
ATOM 657 C CA . GLN A 1 87 ? -9.006 1.087 19.169 1.00 87.25 87 GLN A CA 1
ATOM 658 C C . GLN A 1 87 ? -9.756 2.408 18.892 1.00 87.25 87 GLN A C 1
ATOM 660 O O . GLN A 1 87 ? -9.549 3.401 19.598 1.00 87.25 87 GLN A O 1
ATOM 665 N N . PRO A 1 88 ? -10.669 2.445 17.907 1.00 85.25 88 PRO A N 1
ATOM 666 C CA . PRO A 1 88 ? -11.396 3.658 17.570 1.00 85.25 88 PRO A CA 1
ATOM 667 C C . PRO A 1 88 ? -12.496 3.932 18.604 1.00 85.25 88 PRO A C 1
ATOM 669 O O . PRO A 1 88 ? -13.240 3.037 19.012 1.00 85.25 88 PRO A O 1
ATOM 672 N N . GLN A 1 89 ? -12.628 5.193 19.023 1.00 85.50 89 GLN A N 1
ATOM 673 C CA . GLN A 1 89 ? -13.672 5.600 19.965 1.00 85.50 89 GLN A CA 1
ATOM 674 C C . GLN A 1 89 ? -15.044 5.671 19.282 1.00 85.50 89 GLN A C 1
ATOM 676 O O . GLN A 1 89 ? -15.174 6.186 18.174 1.00 85.50 89 GLN A O 1
ATOM 681 N N . GLY A 1 90 ? -16.089 5.192 19.966 1.00 84.00 90 GLY A N 1
ATOM 682 C CA . GLY A 1 90 ? -17.475 5.286 19.485 1.00 84.00 90 GLY A CA 1
ATOM 683 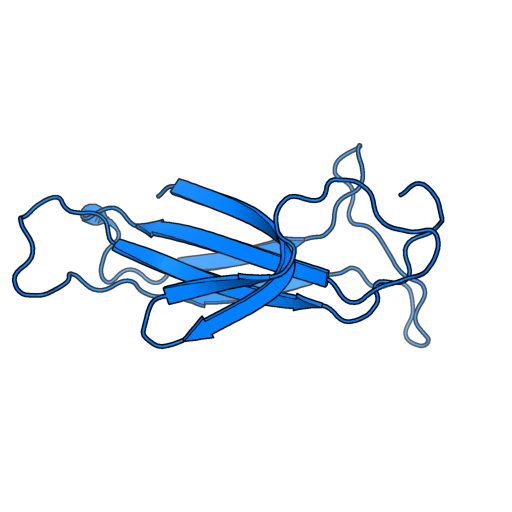C C . GLY A 1 90 ? -17.867 4.260 18.415 1.00 84.00 90 GLY A C 1
ATOM 684 O O . GLY A 1 90 ? -18.941 4.378 17.830 1.00 84.00 90 GLY A O 1
ATOM 685 N N . VAL A 1 91 ? -17.030 3.250 18.171 1.00 82.25 91 VAL A N 1
ATOM 686 C CA . VAL A 1 91 ? -17.283 2.164 17.214 1.00 82.25 91 VAL A CA 1
ATOM 687 C C . VAL A 1 91 ? -17.692 0.888 17.972 1.00 82.25 91 VAL A C 1
ATOM 689 O O . VAL A 1 91 ? -17.191 0.662 19.077 1.00 82.25 91 VAL A O 1
ATOM 692 N N . PRO A 1 92 ? -18.601 0.045 17.435 1.00 82.06 92 PRO A N 1
ATOM 693 C CA . PRO A 1 92 ? -18.983 -1.208 18.079 1.00 82.06 92 PRO A CA 1
ATOM 694 C C . PRO A 1 92 ? -17.785 -2.098 18.420 1.00 82.06 92 PRO A C 1
ATOM 696 O O . PRO A 1 92 ? -16.836 -2.225 17.639 1.00 82.06 92 PRO A O 1
ATOM 699 N N . ALA A 1 93 ? -17.861 -2.760 19.576 1.00 76.69 93 ALA A N 1
ATOM 700 C CA . ALA A 1 93 ? -16.876 -3.754 19.977 1.00 76.69 93 ALA A CA 1
ATOM 701 C C . ALA A 1 93 ? -16.764 -4.860 18.914 1.00 76.69 93 ALA A C 1
ATOM 703 O O . ALA A 1 93 ? -17.777 -5.340 18.407 1.00 76.69 93 ALA A O 1
ATOM 704 N N . GLY A 1 94 ? -15.531 -5.256 18.586 1.00 80.56 94 GLY A N 1
ATOM 705 C CA . GLY A 1 94 ? -15.257 -6.263 17.555 1.00 80.56 94 GLY A CA 1
ATOM 706 C C . GLY A 1 94 ? -14.994 -5.705 16.152 1.00 80.56 94 GLY A C 1
ATOM 707 O O . GLY A 1 94 ? -14.718 -6.489 15.251 1.00 80.56 94 GLY A O 1
ATOM 708 N N . THR A 1 95 ? -15.060 -4.387 15.946 1.00 85.12 95 THR A N 1
ATOM 709 C CA . THR A 1 95 ? -14.768 -3.790 14.631 1.00 85.12 95 THR A CA 1
ATOM 710 C C . THR A 1 95 ? -13.259 -3.736 14.395 1.00 85.12 95 THR A C 1
ATOM 712 O O . THR A 1 95 ? -12.531 -3.175 15.215 1.00 85.12 95 THR A O 1
ATOM 715 N N . SER A 1 96 ? -12.794 -4.303 13.279 1.00 87.75 96 SER A N 1
ATOM 716 C CA . SER A 1 96 ? -11.411 -4.143 12.825 1.00 87.75 96 SER A CA 1
ATOM 717 C C . SER A 1 96 ? -11.140 -2.713 12.347 1.00 87.75 96 SER A C 1
ATOM 719 O O . SER A 1 96 ? -12.056 -1.9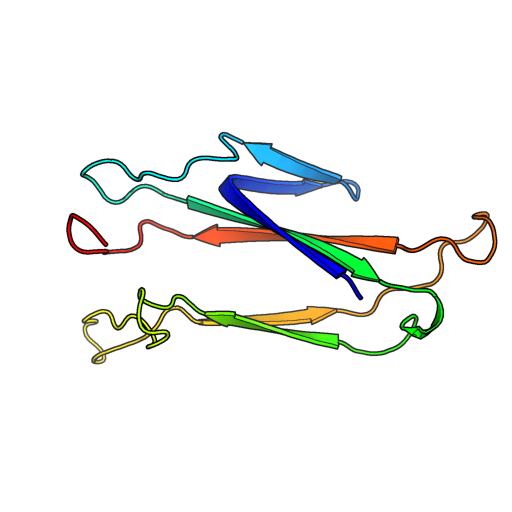79 11.963 1.00 87.75 96 SER A O 1
ATOM 721 N N . VAL A 1 97 ? -9.872 -2.308 12.369 1.00 92.25 97 VAL A N 1
ATOM 722 C CA . VAL A 1 97 ? -9.423 -1.020 11.821 1.00 92.25 97 VAL A CA 1
ATOM 723 C C . VAL A 1 97 ? -8.537 -1.268 10.618 1.00 92.25 97 VAL A C 1
ATOM 725 O O . VAL A 1 97 ? -7.616 -2.076 10.677 1.00 92.25 97 VAL A O 1
ATOM 728 N N . ASP A 1 98 ? -8.799 -0.537 9.539 1.00 93.62 98 ASP A N 1
ATOM 729 C CA . ASP A 1 98 ? -7.926 -0.519 8.374 1.00 93.62 98 ASP A CA 1
ATOM 730 C C . ASP A 1 98 ? -6.803 0.512 8.574 1.00 93.62 98 ASP A C 1
ATOM 732 O O . ASP A 1 98 ? -7.063 1.698 8.788 1.00 93.62 98 ASP A O 1
ATOM 736 N N . VAL A 1 99 ? -5.554 0.068 8.450 1.00 95.75 99 VAL A N 1
ATOM 737 C CA . VAL A 1 99 ? -4.359 0.911 8.351 1.00 95.75 99 VAL A CA 1
ATOM 738 C C . VAL A 1 99 ? -3.970 1.004 6.872 1.00 95.75 99 VAL A C 1
ATOM 740 O O . VAL A 1 99 ? -3.506 0.015 6.293 1.00 95.75 99 VAL A O 1
ATOM 743 N N . PRO A 1 100 ? -4.197 2.155 6.214 1.00 96.94 100 PRO A N 1
ATOM 744 C CA . PRO A 1 100 ? -3.806 2.345 4.828 1.00 96.94 100 PRO A CA 1
ATOM 745 C C . PRO A 1 100 ? -2.328 2.734 4.727 1.00 96.94 100 PRO A C 1
ATOM 747 O O . PRO A 1 100 ? -1.864 3.625 5.438 1.00 96.94 100 PRO A O 1
ATOM 750 N N . LEU A 1 101 ? -1.609 2.128 3.787 1.00 97.38 101 LEU A N 1
ATOM 751 C CA . LEU A 1 101 ? -0.250 2.512 3.413 1.00 97.38 101 LEU A CA 1
ATOM 752 C C . LEU A 1 101 ? -0.210 2.787 1.907 1.00 97.38 101 LEU A C 1
ATOM 754 O O . LEU A 1 101 ? -0.822 2.075 1.107 1.00 97.38 101 LEU A O 1
ATOM 758 N N . ALA A 1 102 ? 0.520 3.829 1.521 1.00 97.62 102 ALA A N 1
ATOM 759 C CA . ALA A 1 102 ? 0.750 4.182 0.128 1.00 97.62 102 ALA A CA 1
ATOM 760 C C . ALA A 1 102 ? 2.252 4.259 -0.125 1.00 97.62 102 ALA A C 1
ATOM 762 O O . ALA A 1 102 ? 2.920 5.186 0.337 1.00 97.62 102 ALA A O 1
ATOM 763 N N . ILE A 1 103 ? 2.770 3.289 -0.869 1.00 97.25 103 ILE A N 1
ATOM 764 C CA . ILE A 1 103 ? 4.182 3.224 -1.224 1.00 97.25 103 ILE A CA 1
ATOM 765 C C . ILE A 1 103 ? 4.315 3.660 -2.675 1.00 97.25 103 ILE A C 1
ATOM 767 O O . ILE A 1 103 ? 3.839 2.957 -3.558 1.00 97.25 103 ILE A O 1
ATOM 771 N N . ASN A 1 104 ? 4.926 4.818 -2.926 1.00 95.75 104 ASN A N 1
ATOM 772 C CA . ASN A 1 104 ? 5.197 5.285 -4.287 1.00 95.75 104 ASN A CA 1
ATOM 773 C C . ASN A 1 104 ? 6.660 5.014 -4.624 1.00 95.75 104 ASN A C 1
ATOM 775 O O . ASN A 1 104 ? 7.564 5.452 -3.911 1.00 95.75 104 ASN A O 1
ATOM 779 N N . LEU A 1 105 ? 6.868 4.306 -5.723 1.00 91.38 105 LEU A N 1
ATOM 780 C CA . LEU A 1 105 ? 8.165 3.931 -6.247 1.00 91.38 105 LEU A CA 1
ATOM 781 C C . LEU A 1 105 ? 8.472 4.805 -7.461 1.00 91.38 105 LEU A C 1
ATOM 783 O O . LEU A 1 105 ? 7.619 5.044 -8.323 1.00 91.38 105 LEU A O 1
ATOM 787 N N . GLY A 1 106 ? 9.720 5.263 -7.546 1.00 86.81 106 GLY A N 1
ATOM 788 C CA . GLY A 1 106 ? 10.239 5.787 -8.804 1.00 86.81 106 GLY A CA 1
ATOM 789 C C . GLY A 1 106 ? 10.273 4.697 -9.887 1.00 86.81 106 GLY A C 1
ATOM 790 O O . GLY A 1 106 ? 9.918 3.546 -9.627 1.00 86.81 106 GLY A O 1
ATOM 791 N N . PRO A 1 107 ? 10.717 5.031 -11.108 1.00 83.62 107 PRO A N 1
ATOM 792 C CA . PRO A 1 107 ? 10.894 4.037 -12.157 1.00 83.62 107 PRO A CA 1
ATOM 793 C C . PRO A 1 107 ? 11.850 2.928 -11.695 1.00 83.62 107 PRO A C 1
ATOM 795 O O . PRO A 1 107 ? 13.036 3.178 -11.476 1.00 83.62 107 PRO A O 1
ATOM 798 N N . VAL A 1 108 ? 11.327 1.713 -11.530 1.00 80.31 108 VAL A N 1
ATOM 799 C CA . VAL A 1 108 ? 12.128 0.539 -11.166 1.00 80.31 108 VAL A CA 1
ATOM 800 C C . VAL A 1 108 ? 12.754 -0.015 -12.451 1.00 80.31 108 VAL A C 1
ATOM 802 O O . VAL A 1 108 ? 12.018 -0.259 -13.413 1.00 80.31 108 VAL A O 1
ATOM 805 N N . PRO A 1 109 ? 14.086 -0.191 -12.525 1.00 75.38 109 PRO A N 1
ATOM 806 C CA . PRO A 1 109 ? 14.769 -0.609 -13.746 1.00 75.38 109 PRO A CA 1
ATOM 807 C C . PRO A 1 109 ? 14.638 -2.125 -13.961 1.00 75.38 109 PRO A C 1
ATOM 809 O O . PRO A 1 109 ? 15.620 -2.859 -13.894 1.00 75.38 109 PRO A O 1
ATOM 812 N N . LEU A 1 110 ? 13.413 -2.597 -14.199 1.00 75.31 110 LEU A N 1
ATOM 813 C CA . LEU A 1 110 ? 13.143 -3.999 -14.512 1.00 75.31 110 LEU A CA 1
ATOM 814 C C . LEU A 1 110 ? 13.463 -4.300 -15.981 1.00 75.31 110 LEU A C 1
ATOM 816 O O . LEU A 1 110 ? 13.158 -3.476 -16.856 1.00 75.31 110 LEU A O 1
ATOM 820 N N . PRO A 1 111 ? 14.062 -5.464 -16.282 1.00 69.44 111 PRO A N 1
ATOM 821 C CA . PRO A 1 111 ? 14.220 -5.905 -17.655 1.00 69.44 111 PRO A CA 1
ATOM 822 C C . PRO A 1 111 ? 12.845 -6.135 -18.316 1.00 69.44 111 PRO A C 1
ATOM 824 O O . PRO A 1 111 ? 11.847 -6.413 -17.646 1.00 69.44 111 PRO A O 1
ATOM 827 N N . PRO A 1 112 ? 12.749 -6.011 -19.653 1.00 66.81 112 PRO A N 1
ATOM 828 C CA . PRO A 1 112 ? 11.508 -6.302 -20.359 1.00 66.81 112 PRO A CA 1
ATOM 829 C C . PRO A 1 112 ? 11.045 -7.743 -20.110 1.00 66.81 112 PRO A C 1
ATOM 831 O O . PRO A 1 112 ? 11.790 -8.680 -20.386 1.00 66.81 112 PRO A O 1
ATOM 834 N N . GLY A 1 113 ? 9.793 -7.909 -19.675 1.00 64.38 113 GLY A N 1
ATOM 835 C CA . GLY A 1 113 ? 9.194 -9.223 -19.407 1.00 64.38 113 GLY A CA 1
ATOM 836 C C . GLY A 1 113 ? 9.157 -9.634 -17.934 1.00 64.38 113 GLY A C 1
ATOM 837 O O . GLY A 1 113 ? 8.551 -10.666 -17.647 1.00 64.38 113 GLY A O 1
ATOM 838 N N . GLY A 1 114 ? 9.705 -8.809 -17.036 1.00 57.34 114 GLY A N 1
ATOM 839 C CA . GLY A 1 114 ? 9.880 -9.146 -15.621 1.00 57.34 114 GLY A CA 1
ATOM 840 C C . GLY A 1 114 ? 11.328 -9.478 -15.321 1.00 57.34 114 GLY A C 1
ATOM 841 O O . GLY A 1 114 ? 11.917 -10.263 -16.097 1.00 57.34 114 GLY A O 1
#